Protein AF-A0A7J3NS41-F1 (afdb_monomer_lite)

pLDDT: mean 93.08, std 9.04, range [52.44, 98.38]

Structure (mmCIF, N/CA/C/O backbone):
data_AF-A0A7J3NS41-F1
#
_entry.id   AF-A0A7J3NS41-F1
#
loop_
_atom_site.group_PDB
_atom_site.id
_atom_site.type_symbol
_atom_site.label_atom_id
_atom_site.label_alt_id
_atom_site.label_comp_id
_atom_site.label_asym_id
_atom_site.label_entity_id
_atom_site.label_seq_id
_atom_site.pdbx_PDB_ins_code
_atom_site.Cartn_x
_atom_site.Cartn_y
_atom_site.Cartn_z
_atom_site.occupancy
_atom_site.B_iso_or_equiv
_atom_site.auth_seq_id
_atom_site.auth_comp_id
_atom_site.auth_asym_id
_atom_site.auth_atom_id
_atom_site.pdbx_PDB_model_num
ATOM 1 N N . SER A 1 1 ? -1.915 6.792 3.113 1.00 93.31 1 SER A N 1
ATOM 2 C CA . SER A 1 1 ? -2.356 5.388 3.122 1.00 93.31 1 SER A CA 1
ATOM 3 C C . SER A 1 1 ? -2.615 4.944 4.561 1.00 93.31 1 SER A C 1
ATOM 5 O O . SER A 1 1 ? -1.859 5.301 5.467 1.00 93.31 1 SER A O 1
ATOM 7 N N . VAL A 1 2 ? -3.731 4.252 4.793 1.00 96.81 2 VAL A N 1
ATOM 8 C CA . VAL A 1 2 ? -4.061 3.582 6.063 1.00 96.81 2 VAL A CA 1
ATOM 9 C C . VAL A 1 2 ? -3.123 2.394 6.258 1.00 96.81 2 VAL A C 1
ATOM 11 O O . VAL A 1 2 ? -2.519 2.262 7.321 1.00 96.81 2 VAL A O 1
ATOM 14 N N . LEU A 1 3 ? -2.939 1.593 5.206 1.00 97.25 3 LEU A N 1
ATOM 15 C CA . LEU A 1 3 ? -2.109 0.390 5.238 1.00 97.25 3 LEU A CA 1
ATOM 16 C C . LEU A 1 3 ? -0.635 0.716 5.497 1.00 97.25 3 LEU A C 1
ATOM 18 O O . LEU A 1 3 ? -0.010 0.064 6.327 1.00 97.25 3 LEU A O 1
ATOM 22 N N . ALA A 1 4 ? -0.098 1.776 4.889 1.00 96.94 4 ALA A N 1
ATOM 23 C CA . ALA A 1 4 ? 1.277 2.205 5.132 1.00 96.94 4 ALA A CA 1
ATOM 24 C C . ALA A 1 4 ? 1.519 2.633 6.593 1.00 96.94 4 ALA A C 1
ATOM 26 O O . ALA A 1 4 ? 2.531 2.257 7.177 1.00 96.94 4 ALA A O 1
ATOM 27 N N . ARG A 1 5 ? 0.583 3.377 7.210 1.00 96.75 5 ARG A N 1
ATOM 28 C CA . ARG A 1 5 ? 0.682 3.761 8.634 1.00 96.75 5 ARG A CA 1
ATOM 29 C C . ARG A 1 5 ? 0.588 2.543 9.549 1.00 96.75 5 ARG A C 1
ATOM 31 O O . ARG A 1 5 ? 1.383 2.413 10.472 1.00 96.75 5 ARG A O 1
ATOM 38 N N . ALA A 1 6 ? -0.361 1.649 9.272 1.00 97.56 6 ALA A N 1
ATOM 39 C CA . ALA A 1 6 ? -0.574 0.443 10.063 1.00 97.56 6 ALA A CA 1
ATOM 40 C C . ALA A 1 6 ? 0.610 -0.541 9.979 1.00 97.56 6 ALA A C 1
ATOM 42 O O . ALA A 1 6 ? 0.897 -1.224 10.960 1.00 97.56 6 ALA A O 1
ATOM 43 N N . ALA A 1 7 ? 1.300 -0.598 8.837 1.00 97.25 7 ALA A N 1
ATOM 44 C CA . ALA A 1 7 ? 2.473 -1.444 8.625 1.00 97.25 7 ALA A CA 1
ATOM 45 C C . ALA A 1 7 ? 3.762 -0.894 9.255 1.00 97.25 7 ALA A C 1
ATOM 47 O O . ALA A 1 7 ? 4.683 -1.667 9.491 1.00 97.25 7 ALA A O 1
ATOM 48 N N . PHE A 1 8 ? 3.837 0.416 9.517 1.00 96.56 8 PHE A N 1
ATOM 49 C CA . PHE A 1 8 ? 4.986 1.013 10.193 1.00 96.56 8 PHE A CA 1
ATOM 50 C C . PHE A 1 8 ? 4.964 0.674 11.686 1.00 96.56 8 PHE A C 1
ATOM 52 O O . PHE A 1 8 ? 5.817 -0.071 12.153 1.00 96.56 8 PHE A O 1
ATOM 59 N N . GLU A 1 9 ? 3.959 1.161 12.424 1.00 95.81 9 GLU A N 1
ATOM 60 C CA . GLU A 1 9 ? 3.822 0.931 13.866 1.00 95.81 9 GLU A CA 1
ATOM 61 C C . GLU A 1 9 ? 2.367 1.090 14.337 1.00 95.81 9 GLU A C 1
ATOM 63 O O . GLU A 1 9 ? 1.506 1.636 13.643 1.00 95.81 9 GLU A O 1
ATOM 68 N N . THR A 1 10 ? 2.087 0.658 15.572 1.00 96.56 10 THR A N 1
ATOM 69 C CA . THR A 1 10 ? 0.777 0.814 16.234 1.00 96.56 10 THR A CA 1
ATOM 70 C C . THR A 1 10 ? -0.393 0.346 15.346 1.00 96.56 10 THR A C 1
ATOM 72 O O . THR A 1 10 ? -1.411 1.026 15.200 1.00 96.56 10 THR A O 1
ATOM 75 N N . THR A 1 11 ? -0.233 -0.825 14.723 1.00 97.12 11 THR A N 1
ATOM 76 C CA . THR A 1 11 ? -1.087 -1.363 13.649 1.00 97.12 11 THR A CA 1
ATOM 77 C C . THR A 1 11 ? -2.578 -1.326 13.977 1.00 97.12 11 THR A C 1
ATOM 79 O O . THR A 1 11 ? -3.369 -0.778 13.212 1.00 97.12 11 THR A O 1
ATOM 82 N N . VAL A 1 12 ? -2.968 -1.856 15.142 1.00 98.38 12 VAL A N 1
ATOM 83 C CA . VAL A 1 12 ? -4.380 -1.966 15.547 1.00 98.38 12 VAL A CA 1
ATOM 84 C C . VAL A 1 12 ? -5.033 -0.590 15.679 1.00 98.38 12 VAL A C 1
ATOM 86 O O . VAL A 1 12 ? -6.138 -0.388 15.183 1.00 98.38 12 VAL A O 1
ATOM 89 N N . LYS A 1 13 ? -4.342 0.381 16.287 1.00 97.94 13 LYS A N 1
ATOM 90 C CA . LYS A 1 13 ? -4.867 1.743 16.467 1.00 97.94 13 LYS A CA 1
ATOM 91 C C . LYS A 1 13 ? -5.167 2.399 15.121 1.00 97.94 13 LYS A C 1
ATOM 93 O O . LYS A 1 13 ? -6.263 2.916 14.929 1.00 97.94 13 LYS A O 1
ATOM 98 N N . HIS A 1 14 ? -4.217 2.332 14.187 1.00 98.12 14 HIS A N 1
ATOM 99 C CA . HIS A 1 14 ? -4.371 2.927 12.861 1.00 98.12 14 HIS A CA 1
ATOM 100 C C . HIS A 1 14 ? -5.541 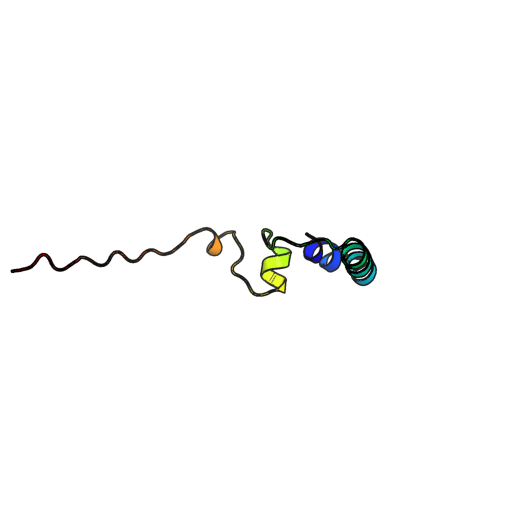2.315 12.079 1.00 98.12 14 HIS A C 1
ATOM 102 O O . HIS A 1 14 ? -6.286 3.053 11.436 1.00 98.12 14 HIS A O 1
ATOM 108 N N . LEU A 1 15 ? -5.740 0.994 12.166 1.00 98.19 15 LEU A N 1
ATOM 109 C CA . LEU A 1 15 ? -6.865 0.322 11.510 1.00 98.19 15 LEU A CA 1
ATOM 110 C C . LEU A 1 15 ? -8.216 0.710 12.127 1.00 98.19 15 LEU A C 1
ATOM 112 O O . LEU A 1 15 ? -9.160 0.996 11.391 1.00 98.19 15 LEU A O 1
ATOM 116 N N . ILE A 1 16 ? -8.314 0.759 13.460 1.00 98.38 16 ILE A N 1
ATOM 117 C CA . ILE A 1 16 ? -9.558 1.124 14.153 1.00 98.38 16 ILE A CA 1
ATOM 118 C C . ILE A 1 16 ? -9.950 2.573 13.852 1.00 98.38 16 ILE A C 1
ATOM 120 O O . ILE A 1 16 ? -11.091 2.831 13.475 1.00 98.38 16 ILE A O 1
ATOM 124 N N . GLU A 1 17 ? -9.014 3.517 13.961 1.00 98.19 17 GLU A N 1
ATOM 125 C CA . GLU A 1 17 ? -9.292 4.933 13.696 1.00 98.19 17 GLU A CA 1
ATOM 126 C C . GLU A 1 17 ? -9.743 5.175 12.251 1.00 98.19 17 GLU A C 1
ATOM 128 O O . GLU A 1 17 ? -10.708 5.906 12.027 1.00 98.19 17 GLU A O 1
ATOM 133 N N . ALA A 1 18 ? -9.080 4.536 11.284 1.00 97.94 18 ALA A N 1
ATOM 134 C CA . ALA A 1 18 ? -9.463 4.606 9.878 1.00 97.94 18 ALA A CA 1
ATOM 135 C C . ALA A 1 18 ? -10.854 3.999 9.631 1.00 97.94 18 ALA A C 1
ATOM 137 O O . ALA A 1 18 ? -11.651 4.586 8.902 1.00 97.94 18 ALA A O 1
ATOM 138 N N . SER A 1 19 ? -11.172 2.872 10.280 1.00 98.06 19 SER A N 1
ATOM 139 C CA . SER A 1 19 ? -12.477 2.206 10.154 1.00 98.06 19 SER A CA 1
ATOM 140 C C . SER A 1 19 ? -13.616 3.072 10.694 1.00 98.06 19 SER A C 1
ATOM 142 O O . SER A 1 19 ? -14.638 3.222 10.031 1.00 98.06 19 SER A O 1
ATOM 144 N N . VAL A 1 20 ? -13.431 3.697 11.864 1.00 98.31 20 VAL A N 1
ATOM 145 C CA . VAL A 1 20 ? -14.429 4.600 12.470 1.00 98.31 20 VAL A CA 1
ATOM 146 C C . VAL A 1 20 ? -14.677 5.829 11.591 1.00 98.31 20 VAL A C 1
ATOM 148 O O . VAL A 1 20 ? -15.807 6.299 11.490 1.00 98.31 20 VAL A O 1
ATOM 151 N N . LYS A 1 21 ? -13.632 6.347 10.941 1.00 98.06 21 LYS A N 1
ATOM 152 C CA . LYS A 1 21 ? -13.718 7.505 10.039 1.00 98.06 21 LYS A CA 1
ATOM 153 C C . LYS A 1 21 ? -14.184 7.149 8.624 1.00 98.06 21 LYS A C 1
ATOM 155 O O . LYS A 1 21 ? -14.445 8.062 7.845 1.00 98.06 21 LYS A O 1
ATOM 160 N N . GLY A 1 22 ? -14.265 5.862 8.280 1.00 97.69 22 GLY A N 1
ATOM 161 C CA . GLY A 1 22 ? -14.554 5.409 6.919 1.00 97.69 22 GLY A CA 1
ATOM 162 C C . GLY A 1 22 ? -13.478 5.816 5.906 1.00 97.69 22 GLY A C 1
ATOM 163 O O . GLY A 1 22 ? -13.802 6.129 4.762 1.00 97.69 22 GLY A O 1
ATOM 164 N N . GLU A 1 23 ? -12.207 5.873 6.318 1.00 98.06 23 GLU A N 1
ATOM 165 C CA . GLU A 1 23 ? -11.105 6.225 5.416 1.00 98.06 23 GLU A CA 1
ATOM 166 C C . GLU A 1 23 ? -10.946 5.173 4.305 1.00 98.06 23 GLU A C 1
ATOM 168 O O . GLU A 1 23 ? -10.935 3.970 4.563 1.00 98.06 23 GLU A O 1
ATOM 173 N N . VAL A 1 24 ? -10.759 5.635 3.066 1.00 96.75 24 VAL A N 1
ATOM 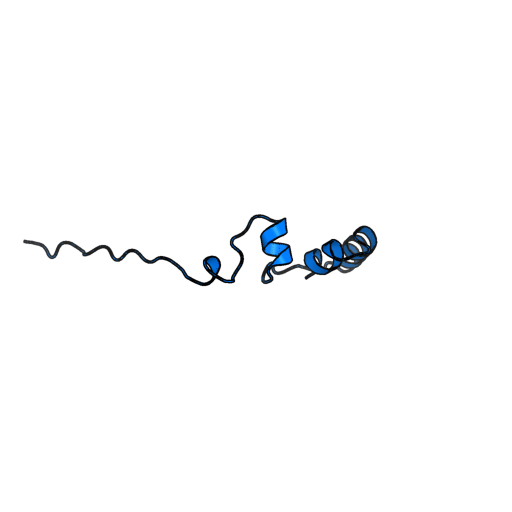174 C CA . VAL A 1 24 ? -10.488 4.779 1.903 1.00 96.75 24 VAL A CA 1
ATOM 175 C C . VAL A 1 24 ? -9.020 4.913 1.514 1.00 96.75 24 VAL A C 1
ATOM 177 O O . VAL A 1 24 ? -8.517 6.022 1.323 1.00 96.75 24 VAL A O 1
ATOM 180 N N . ASP A 1 25 ? -8.327 3.783 1.384 1.00 96.12 25 ASP A N 1
ATOM 181 C CA . ASP A 1 25 ? -6.956 3.748 0.882 1.00 96.12 25 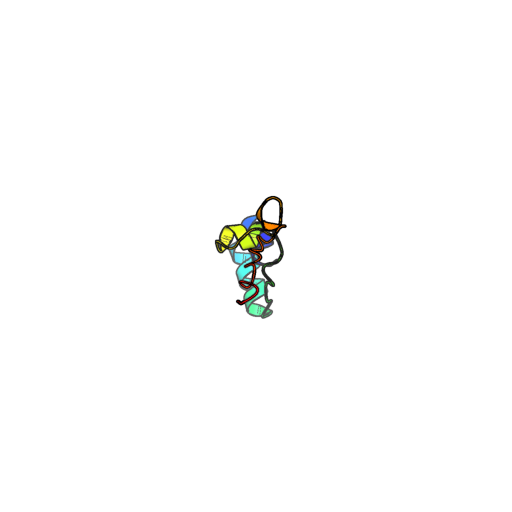ASP A CA 1
ATOM 182 C C . ASP A 1 25 ? -6.959 3.579 -0.646 1.00 96.12 25 ASP A C 1
ATOM 184 O O . ASP A 1 25 ? -7.465 2.570 -1.134 1.00 96.12 25 ASP A O 1
ATOM 188 N N . PRO A 1 26 ? -6.425 4.538 -1.425 1.00 95.69 26 PRO A N 1
ATOM 189 C CA . PRO A 1 26 ? -6.479 4.478 -2.882 1.00 95.69 26 PRO A CA 1
ATOM 190 C C . PRO A 1 26 ? -5.451 3.523 -3.515 1.00 95.69 26 PRO A C 1
ATOM 192 O O . PRO A 1 26 ? -5.417 3.444 -4.739 1.00 95.69 26 PRO A O 1
ATOM 195 N N . LEU A 1 27 ? -4.601 2.843 -2.733 1.00 95.56 27 LEU A N 1
ATOM 196 C CA . LEU A 1 27 ? -3.633 1.850 -3.231 1.00 95.56 27 LEU A CA 1
ATOM 197 C C . LEU A 1 27 ? -2.633 2.398 -4.267 1.00 95.56 27 LEU A C 1
ATOM 199 O O . LEU A 1 27 ? -2.332 1.766 -5.274 1.00 95.56 27 LEU A O 1
ATOM 203 N N . ARG A 1 28 ? -2.099 3.606 -4.043 1.00 94.25 28 ARG A N 1
ATOM 204 C CA . ARG A 1 28 ? -1.203 4.284 -5.010 1.00 94.25 28 ARG A CA 1
ATOM 205 C C . ARG A 1 28 ? 0.279 4.238 -4.636 1.00 94.25 28 ARG A C 1
ATOM 207 O O . ARG A 1 28 ? 1.119 4.574 -5.464 1.00 94.25 28 ARG A O 1
ATOM 214 N N . GLY A 1 29 ? 0.605 3.882 -3.401 1.00 94.50 29 GLY A N 1
ATOM 215 C CA . GLY A 1 29 ? 1.961 3.814 -2.868 1.00 94.50 29 GLY A CA 1
ATOM 216 C C . GLY A 1 29 ? 2.550 2.408 -2.881 1.00 94.50 29 GLY A C 1
ATOM 217 O O . GLY A 1 29 ? 1.899 1.426 -3.233 1.00 94.50 29 GLY A O 1
ATOM 218 N N . VAL A 1 30 ? 3.828 2.318 -2.516 1.00 96.38 30 VAL A N 1
ATOM 219 C CA . VAL A 1 30 ? 4.589 1.065 -2.590 1.00 96.38 30 VAL A CA 1
ATOM 220 C C . VAL A 1 30 ? 4.127 0.064 -1.537 1.00 96.38 30 VAL A C 1
ATOM 222 O O . VAL A 1 30 ? 3.824 -1.077 -1.872 1.00 96.38 30 VAL A O 1
ATOM 225 N N . THR A 1 31 ? 4.049 0.489 -0.277 1.00 96.50 31 THR A N 1
ATOM 226 C CA . THR A 1 31 ? 3.768 -0.396 0.860 1.00 96.50 31 THR A CA 1
ATOM 227 C C . THR A 1 31 ? 2.425 -1.094 0.712 1.00 96.50 31 THR A C 1
ATOM 229 O O . THR A 1 31 ? 2.331 -2.308 0.864 1.00 96.50 31 THR A O 1
ATOM 232 N N . GLU A 1 32 ? 1.382 -0.343 0.378 1.00 96.88 32 GLU A N 1
ATOM 233 C CA . GLU A 1 32 ? 0.043 -0.886 0.236 1.00 96.88 32 GLU A CA 1
ATOM 234 C C . GLU A 1 32 ? -0.099 -1.803 -0.986 1.00 96.88 32 GLU A C 1
ATOM 236 O O . GLU A 1 32 ? -0.696 -2.868 -0.858 1.00 96.88 32 GLU A O 1
ATOM 241 N N . ASN A 1 33 ? 0.528 -1.483 -2.123 1.00 96.00 33 ASN A N 1
ATOM 242 C CA . ASN A 1 33 ? 0.529 -2.385 -3.281 1.00 96.00 33 ASN A CA 1
ATOM 243 C C . ASN A 1 33 ? 1.273 -3.698 -2.993 1.00 96.00 33 ASN A C 1
ATOM 245 O O . ASN A 1 33 ? 0.810 -4.760 -3.404 1.00 96.00 33 ASN A O 1
ATOM 249 N N . VAL A 1 34 ? 2.373 -3.650 -2.228 1.00 96.88 34 VAL A N 1
ATOM 250 C CA . VAL A 1 34 ? 3.091 -4.858 -1.784 1.00 96.88 34 VAL A CA 1
ATOM 251 C C . VAL A 1 34 ? 2.221 -5.710 -0.861 1.00 96.88 34 VAL A C 1
ATOM 253 O O . VAL A 1 34 ? 2.127 -6.917 -1.068 1.00 96.88 34 VAL A O 1
ATOM 256 N N . ILE A 1 35 ? 1.564 -5.102 0.133 1.00 96.50 35 ILE A N 1
ATOM 257 C CA . ILE A 1 35 ? 0.710 -5.823 1.092 1.00 96.50 35 ILE A CA 1
ATOM 258 C C . ILE A 1 35 ? -0.429 -6.554 0.379 1.00 96.50 35 ILE A C 1
ATOM 260 O O . ILE A 1 35 ? -0.728 -7.693 0.733 1.00 96.50 35 ILE A O 1
ATOM 264 N N . ILE A 1 36 ? -1.062 -5.919 -0.614 1.00 96.25 36 ILE A N 1
ATOM 265 C CA . ILE A 1 36 ? -2.213 -6.516 -1.299 1.00 96.25 36 ILE A CA 1
ATOM 266 C C . ILE A 1 36 ? -1.851 -7.369 -2.524 1.00 96.25 36 ILE A C 1
ATOM 268 O O . ILE A 1 36 ? -2.736 -7.965 -3.134 1.00 96.25 36 ILE A O 1
ATOM 272 N N . GLY A 1 37 ? -0.567 -7.437 -2.886 1.00 96.06 37 GLY A N 1
ATOM 273 C CA . GLY A 1 37 ? -0.081 -8.236 -4.013 1.00 96.06 37 GLY A CA 1
ATOM 274 C C . GLY A 1 37 ? -0.366 -7.638 -5.395 1.00 96.06 37 GLY A C 1
ATOM 275 O O . GLY A 1 37 ? -0.486 -8.380 -6.368 1.00 96.06 37 GLY A O 1
ATOM 276 N N . GLN A 1 38 ? -0.486 -6.313 -5.499 1.00 95.19 38 GLN A N 1
ATOM 277 C CA . GLN A 1 38 ? -0.599 -5.597 -6.772 1.00 95.19 38 GLN A CA 1
ATOM 278 C C . GLN A 1 38 ? 0.772 -5.218 -7.342 1.00 95.19 38 GLN A C 1
ATOM 280 O O . GLN A 1 38 ? 1.786 -5.188 -6.642 1.00 95.19 38 GLN A O 1
ATOM 285 N N . VAL A 1 39 ? 0.799 -4.896 -8.639 1.00 94.81 39 VAL A N 1
ATOM 286 C CA . VAL A 1 39 ? 1.988 -4.329 -9.285 1.00 94.81 39 VAL A CA 1
ATOM 287 C C . VAL A 1 39 ? 2.326 -3.003 -8.610 1.00 94.81 39 VAL A C 1
ATOM 289 O O . VAL A 1 39 ? 1.515 -2.082 -8.563 1.00 94.81 39 VAL A O 1
ATOM 292 N N . VAL A 1 40 ? 3.545 -2.903 -8.091 1.00 96.38 40 VAL A N 1
ATOM 293 C CA . VAL A 1 40 ? 4.037 -1.681 -7.459 1.00 96.38 40 VAL A CA 1
ATOM 294 C C . VAL A 1 40 ? 4.327 -0.636 -8.549 1.00 96.38 40 VAL A C 1
ATOM 296 O O . VAL A 1 40 ? 5.089 -0.944 -9.463 1.00 96.38 40 VAL A O 1
ATOM 299 N N . PRO A 1 41 ? 3.815 0.609 -8.454 1.00 93.94 41 PRO A N 1
ATOM 300 C CA . PRO A 1 41 ? 3.935 1.628 -9.505 1.00 93.94 41 PRO A CA 1
ATOM 301 C C . PRO A 1 41 ? 5.316 2.317 -9.536 1.00 93.94 41 PRO A C 1
ATOM 303 O O . PRO A 1 41 ? 5.420 3.530 -9.714 1.00 93.94 41 PRO A O 1
ATOM 306 N N . VAL A 1 42 ? 6.395 1.559 -9.326 1.00 95.75 42 VAL A N 1
ATOM 307 C CA . VAL A 1 42 ? 7.785 2.009 -9.478 1.00 95.75 42 VAL A CA 1
ATOM 308 C C . VAL A 1 42 ? 8.621 0.927 -10.165 1.00 95.75 42 VAL A C 1
ATOM 310 O O . VAL A 1 42 ? 8.254 -0.249 -10.180 1.00 95.75 42 VAL A O 1
ATOM 313 N N . GLY A 1 43 ? 9.770 1.307 -10.728 1.00 95.38 43 GLY A N 1
ATOM 314 C CA . GLY A 1 43 ? 10.666 0.362 -11.399 1.00 95.38 43 GLY A CA 1
ATOM 315 C C . GLY A 1 43 ? 9.994 -0.298 -12.605 1.00 95.38 43 GLY A C 1
ATOM 316 O O . GLY A 1 43 ? 9.491 0.391 -13.488 1.00 95.38 43 GLY A O 1
ATOM 317 N N . THR A 1 44 ? 9.966 -1.631 -12.641 1.00 95.12 44 THR A N 1
ATOM 318 C CA . THR A 1 44 ? 9.334 -2.393 -13.731 1.00 95.12 44 THR A CA 1
ATOM 319 C C . THR A 1 44 ? 7.821 -2.197 -13.807 1.00 95.12 44 THR A C 1
ATOM 321 O O . THR A 1 44 ? 7.264 -2.301 -14.893 1.00 95.12 44 THR A O 1
ATOM 324 N N . GLY A 1 45 ? 7.155 -1.870 -12.697 1.00 93.81 45 GLY A N 1
ATOM 325 C CA . GLY A 1 45 ? 5.719 -1.583 -12.687 1.00 93.81 45 GLY A CA 1
ATOM 326 C C . GLY A 1 45 ? 5.353 -0.166 -13.138 1.00 93.81 45 GLY A C 1
ATOM 327 O O . GLY A 1 45 ? 4.175 0.171 -13.174 1.00 93.81 45 GLY A O 1
ATOM 328 N N . ALA A 1 46 ? 6.337 0.673 -13.483 1.00 95.19 46 ALA A N 1
ATOM 329 C CA . ALA A 1 46 ? 6.105 2.013 -14.028 1.00 95.19 46 ALA A CA 1
ATOM 330 C C . ALA A 1 46 ? 5.930 2.031 -15.558 1.00 95.19 46 ALA A C 1
ATOM 332 O O . ALA A 1 46 ? 5.700 3.094 -16.133 1.00 95.19 46 ALA A O 1
ATOM 333 N N . VAL A 1 47 ? 6.068 0.879 -16.222 1.00 94.25 47 VAL A N 1
ATOM 334 C CA . VAL A 1 47 ? 5.945 0.747 -17.677 1.00 94.25 47 VAL A CA 1
ATOM 335 C C . VAL A 1 47 ? 4.898 -0.299 -18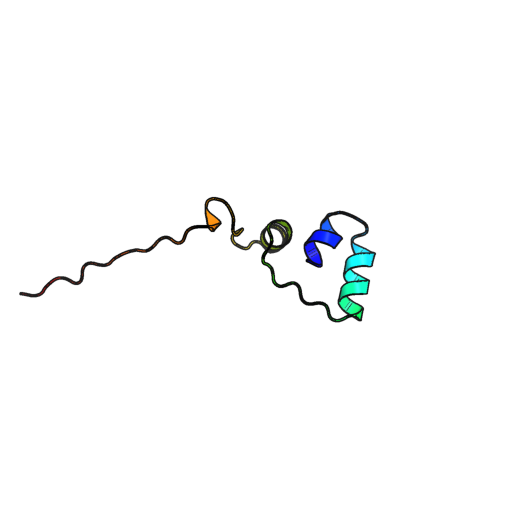.034 1.00 94.25 47 VAL A C 1
ATOM 337 O O . VAL A 1 47 ? 4.748 -1.306 -17.346 1.00 94.25 47 VAL A O 1
ATOM 340 N N . GLU A 1 48 ? 4.196 -0.070 -19.138 1.00 92.75 48 GLU A N 1
ATOM 341 C CA . GLU A 1 48 ? 3.256 -1.025 -19.717 1.00 92.75 48 GLU A CA 1
ATOM 342 C C . GLU A 1 48 ? 3.837 -1.576 -21.022 1.00 92.75 48 GLU A C 1
ATOM 344 O O . GLU A 1 48 ? 4.357 -0.829 -21.856 1.00 92.75 48 GLU A O 1
ATOM 349 N N . LEU A 1 49 ? 3.783 -2.897 -21.190 1.00 92.38 49 LEU A N 1
ATOM 350 C CA . LEU A 1 49 ? 4.235 -3.549 -22.413 1.00 92.38 49 LEU A CA 1
ATOM 351 C C . LEU A 1 49 ? 3.102 -3.539 -23.435 1.00 92.38 49 LEU A C 1
ATOM 353 O O . LEU A 1 49 ? 2.052 -4.140 -23.219 1.00 92.38 49 LEU A O 1
ATOM 357 N N . LEU A 1 50 ? 3.344 -2.890 -24.570 1.00 92.69 50 LEU A N 1
ATOM 358 C CA . LEU A 1 50 ? 2.406 -2.838 -25.685 1.00 92.69 50 LEU A CA 1
ATOM 359 C C . LEU A 1 50 ? 2.875 -3.774 -26.798 1.00 92.69 50 LEU A C 1
ATOM 361 O O . LEU A 1 50 ? 4.038 -3.742 -27.202 1.00 92.69 50 LEU A O 1
ATOM 365 N N . ILE A 1 51 ? 1.959 -4.592 -27.316 1.00 92.94 51 ILE A N 1
ATOM 366 C CA . ILE A 1 51 ? 2.200 -5.440 -28.486 1.00 92.94 51 ILE A CA 1
ATOM 367 C C . ILE A 1 51 ? 1.470 -4.820 -29.674 1.00 92.94 51 ILE A C 1
ATOM 369 O O . ILE A 1 51 ? 0.240 -4.808 -29.721 1.00 92.94 51 ILE A O 1
ATOM 373 N N . TYR A 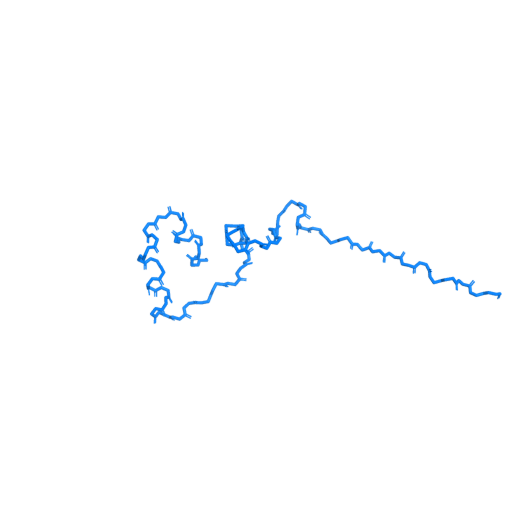1 52 ? 2.229 -4.338 -30.655 1.00 90.00 52 TYR A N 1
ATOM 374 C CA . TYR A 1 52 ? 1.673 -3.906 -31.933 1.00 90.00 52 TYR A CA 1
ATOM 375 C C . TYR A 1 52 ? 1.500 -5.126 -32.830 1.00 90.00 52 TYR A C 1
ATOM 377 O O . TYR A 1 52 ? 2.473 -5.775 -33.214 1.00 90.00 52 TYR A O 1
ATOM 385 N N . ARG A 1 53 ? 0.251 -5.459 -33.156 1.00 86.88 53 ARG A N 1
ATOM 386 C CA . ARG A 1 53 ? -0.040 -6.479 -34.159 1.00 86.88 53 ARG A CA 1
ATOM 387 C C . ARG A 1 53 ? -0.118 -5.787 -35.514 1.00 86.88 53 ARG A C 1
ATOM 389 O O . ARG A 1 53 ? -1.049 -5.024 -35.756 1.00 86.88 53 ARG A O 1
ATOM 396 N N . GLU A 1 54 ? 0.866 -6.040 -36.372 1.00 80.31 54 GLU A N 1
ATOM 397 C CA . GLU A 1 54 ? 0.787 -5.667 -37.785 1.00 80.31 54 GLU A CA 1
ATOM 398 C C . GLU A 1 54 ? -0.478 -6.314 -38.364 1.00 80.31 54 GLU A C 1
ATOM 400 O O . GLU A 1 54 ? -0.631 -7.539 -38.363 1.00 80.31 54 GLU A O 1
ATOM 405 N N . SER A 1 55 ? -1.433 -5.488 -38.787 1.00 76.62 55 SER A N 1
ATOM 406 C CA . SER A 1 55 ? -2.571 -5.979 -39.551 1.00 76.62 55 SER A CA 1
ATOM 407 C C . SER A 1 55 ? -2.012 -6.363 -40.912 1.00 76.62 55 SER A C 1
ATOM 409 O O . SER A 1 55 ? -1.510 -5.482 -41.609 1.00 76.62 55 SER A O 1
ATOM 411 N N . ASN A 1 56 ? -2.035 -7.657 -41.257 1.00 70.62 56 ASN A N 1
ATOM 412 C CA . ASN A 1 56 ? -1.659 -8.137 -42.586 1.00 70.62 56 ASN A CA 1
ATOM 413 C C . ASN A 1 56 ? -2.338 -7.239 -43.619 1.00 70.62 56 ASN A C 1
ATOM 415 O O . ASN A 1 56 ? -3.558 -7.282 -43.789 1.00 70.62 56 ASN A O 1
ATOM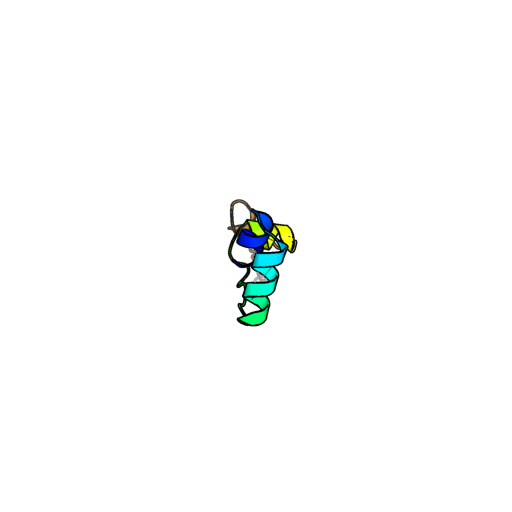 419 N N . ARG A 1 57 ? -1.541 -6.379 -44.256 1.00 62.81 57 ARG A N 1
ATOM 420 C CA . ARG A 1 57 ? -1.974 -5.565 -45.379 1.00 62.81 57 ARG A CA 1
ATOM 421 C C . ARG A 1 57 ? -2.329 -6.573 -46.464 1.00 62.81 57 ARG A C 1
ATOM 423 O O . ARG A 1 57 ? -1.447 -7.283 -46.938 1.00 62.81 57 ARG A O 1
ATOM 430 N N . GLY A 1 58 ? -3.633 -6.733 -46.678 1.00 67.62 58 GLY A N 1
ATOM 431 C CA . GLY A 1 58 ? -4.194 -7.738 -47.566 1.00 67.62 58 GLY A CA 1
ATOM 432 C C . GLY A 1 58 ? -3.591 -7.674 -48.966 1.00 67.62 58 GLY A C 1
ATOM 433 O O . GLY A 1 58 ? -3.175 -6.601 -49.398 1.00 67.62 58 GLY A O 1
ATOM 434 N N . GLU A 1 59 ? -3.540 -8.868 -49.560 1.00 52.44 59 GLU A N 1
ATOM 435 C CA . GLU A 1 59 ? -3.729 -9.206 -50.984 1.00 52.44 59 GLU A CA 1
ATOM 436 C C . GLU A 1 59 ? -3.320 -8.166 -52.039 1.00 52.44 59 GLU A C 1
ATOM 438 O O . GLU A 1 59 ? -3.966 -7.100 -52.149 1.00 52.44 59 GLU A O 1
#

Sequence (59 aa):
SVLARAAFETTVKHLIEASVKGEVDPLRGVTENVIIGQVVPVGTGAVELLIYRESNRGE

Secondary structure (DSSP, 8-state):
-HHHHHHHS-HHHHHHHHHHHT------SHHHHHHHTPPPSSGGGG-------------

Foldseek 3Di:
DLQVVLVPDPNVVSVVVCVVVVPDDPQQAQRSCVVVVHQHCDDPVVDDDDDDDPDPPDD

Radius of gyration: 19.25 Å; chains: 1; bounding box: 25×17×68 Å